Protein AF-A0AAD9XTX1-F1 (afdb_monomer_lite)

pLDDT: mean 73.24, std 15.25, range [27.22, 91.56]

Secondary structure (DSSP, 8-state):
------S--GGGGS-HHHHHHHHTT---B-TTS-BS--TT----EEETTTEEE----SSSSSS---BTTBS------TTS---STT---------

Radius of gyration: 15.31 Å; chains: 1; bounding box: 33×39×42 Å

Organism: NCBI:txid168575

Sequence (95 aa):
MWEEYSEYDPLSFLPDDDTLDYVSGKKVTSTVGKPLHYKGSTFHCVVPGYVVHGGDITHRNGTGGESIYGPNFVDDNFLKKHIDPGILSTTKTST

Foldseek 3Di:
DDDDPDPDPVLVLDDPVLSCCVVVVPFDAAPLRFTQDCVPWDQQDDDPPPDTDIQQRDPSNPPHHADSNGNDDDDDDPPDDPPDPPDDDDDDDDD

Structure (mmCIF, N/CA/C/O backbone):
data_AF-A0AAD9XTX1-F1
#
_entry.id   AF-A0AAD9XTX1-F1
#
loop_
_atom_site.group_PDB
_atom_site.id
_atom_site.type_symbol
_atom_site.label_atom_id
_atom_site.label_alt_id
_atom_site.label_comp_id
_atom_site.label_asym_id
_atom_site.label_entity_id
_atom_site.label_seq_id
_atom_site.pdbx_PDB_ins_code
_atom_site.Cartn_x
_atom_site.Cartn_y
_atom_site.Cartn_z
_atom_site.occupancy
_atom_site.B_iso_or_equiv
_atom_site.auth_seq_id
_atom_site.auth_comp_id
_atom_site.auth_asym_id
_atom_site.auth_atom_id
_atom_site.pdbx_PDB_model_num
ATOM 1 N N . MET A 1 1 ? 16.154 -22.156 -0.649 1.00 31.02 1 MET A N 1
ATOM 2 C CA . MET A 1 1 ? 17.356 -21.521 -0.081 1.00 31.02 1 MET A CA 1
ATOM 3 C C . MET A 1 1 ? 16.835 -20.310 0.663 1.00 31.02 1 MET A C 1
ATOM 5 O O . MET A 1 1 ? 16.553 -19.295 0.047 1.00 31.02 1 MET A O 1
ATOM 9 N N . TRP A 1 2 ? 16.466 -20.531 1.920 1.00 27.22 2 TRP A N 1
ATOM 10 C CA . TRP A 1 2 ? 15.872 -19.529 2.797 1.00 27.22 2 TRP A CA 1
ATOM 11 C C . TRP A 1 2 ? 16.980 -19.185 3.779 1.00 27.22 2 TRP A C 1
ATOM 13 O O . TRP A 1 2 ? 17.226 -19.965 4.693 1.00 27.22 2 TRP A O 1
ATOM 23 N N . GLU A 1 3 ? 17.736 -18.131 3.493 1.00 37.28 3 GLU A N 1
ATOM 24 C CA . GLU A 1 3 ? 18.725 -17.624 4.441 1.00 37.28 3 GLU A CA 1
ATOM 25 C C . GLU A 1 3 ? 18.053 -16.635 5.395 1.00 37.28 3 GLU A C 1
ATOM 27 O O . GLU A 1 3 ? 17.115 -15.917 5.039 1.00 37.28 3 GLU A O 1
ATOM 32 N N . GLU A 1 4 ? 18.509 -16.717 6.636 1.00 45.50 4 GLU A N 1
ATOM 33 C CA . GLU A 1 4 ? 18.003 -16.094 7.849 1.00 45.50 4 GLU A CA 1
ATOM 34 C C . GLU A 1 4 ? 17.825 -14.571 7.730 1.00 45.50 4 GLU A C 1
ATOM 36 O O . GLU A 1 4 ? 18.774 -13.823 7.517 1.00 45.50 4 GLU A O 1
ATOM 41 N N . TYR A 1 5 ? 16.598 -14.094 7.960 1.00 42.53 5 TYR A N 1
ATOM 42 C CA . TYR A 1 5 ? 16.321 -12.713 8.366 1.00 42.53 5 TYR A CA 1
ATOM 43 C C . TYR A 1 5 ? 16.138 -12.703 9.890 1.00 42.53 5 TYR A C 1
ATOM 45 O O . TYR A 1 5 ? 15.011 -12.711 10.377 1.00 42.53 5 TYR A O 1
ATOM 53 N N . SER A 1 6 ? 17.240 -12.779 10.643 1.00 46.38 6 SER A N 1
ATOM 54 C CA . SER A 1 6 ? 17.218 -12.973 12.104 1.00 46.38 6 SER A CA 1
ATOM 55 C C . SER A 1 6 ? 17.446 -11.714 12.950 1.00 46.38 6 SER A C 1
ATOM 57 O O . SER A 1 6 ? 17.543 -11.841 14.162 1.00 46.38 6 SER A O 1
ATOM 59 N N . GLU A 1 7 ? 17.525 -10.507 12.382 1.00 49.62 7 GLU A N 1
ATOM 60 C CA . GLU A 1 7 ? 17.829 -9.295 13.180 1.00 49.62 7 GLU A CA 1
ATOM 61 C C . GLU A 1 7 ? 16.964 -8.069 12.859 1.00 49.62 7 GLU A C 1
ATOM 63 O O . GLU A 1 7 ? 17.327 -6.938 13.168 1.00 49.62 7 GLU A O 1
ATOM 68 N N . TYR A 1 8 ? 15.784 -8.268 12.276 1.00 47.66 8 TYR A N 1
ATOM 69 C CA . TYR A 1 8 ? 14.749 -7.237 12.308 1.00 47.66 8 TYR A CA 1
ATOM 70 C C . TYR A 1 8 ? 13.561 -7.810 13.056 1.00 47.66 8 TYR A C 1
ATOM 72 O O . TYR A 1 8 ? 12.796 -8.591 12.492 1.00 47.66 8 TYR A O 1
ATOM 80 N N . ASP A 1 9 ? 13.451 -7.467 14.338 1.00 56.72 9 ASP A N 1
ATOM 81 C CA . ASP A 1 9 ? 12.230 -7.707 15.090 1.00 56.72 9 ASP A CA 1
ATOM 82 C C . ASP A 1 9 ? 11.315 -6.485 14.918 1.00 56.72 9 ASP A C 1
ATOM 84 O O . ASP A 1 9 ? 11.486 -5.488 15.631 1.00 56.72 9 ASP A O 1
ATOM 88 N N . PRO A 1 10 ? 10.356 -6.512 13.969 1.00 52.88 10 PRO A N 1
ATOM 89 C CA . PRO A 1 10 ? 9.437 -5.396 13.761 1.00 52.88 10 PRO A CA 1
ATOM 90 C C . PRO A 1 10 ? 8.588 -5.109 15.010 1.00 52.88 10 PRO A C 1
ATOM 92 O O . PRO A 1 10 ? 8.020 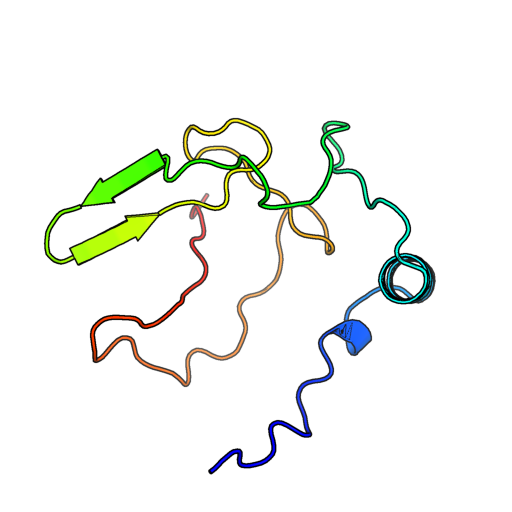-4.027 15.123 1.00 52.88 10 PRO A O 1
ATOM 95 N N . LEU A 1 11 ? 8.509 -6.052 15.958 1.00 53.72 11 LEU A N 1
ATOM 96 C CA . LEU A 1 11 ? 7.749 -5.905 17.194 1.00 53.72 11 LEU A CA 1
ATOM 97 C C . LEU A 1 11 ? 8.479 -5.054 18.242 1.00 53.72 11 LEU A C 1
ATOM 99 O O . LEU A 1 11 ? 7.833 -4.556 19.156 1.00 53.72 11 LEU A O 1
ATOM 103 N N . SER A 1 12 ? 9.787 -4.816 18.092 1.00 59.03 12 SER A N 1
ATOM 104 C CA . SER A 1 12 ? 10.578 -3.999 19.031 1.00 59.03 12 SER A CA 1
ATOM 105 C C . SER A 1 12 ? 10.205 -2.509 19.047 1.00 59.03 12 SER A C 1
ATOM 107 O O . SER A 1 12 ? 10.543 -1.800 19.993 1.00 59.03 12 SER A O 1
ATOM 109 N N . PHE A 1 13 ? 9.501 -2.031 18.015 1.00 55.47 13 PHE A N 1
ATOM 110 C CA . PHE A 1 13 ? 9.038 -0.644 17.894 1.00 55.47 13 PHE A CA 1
ATOM 111 C C . PHE A 1 13 ? 7.569 -0.447 18.283 1.00 55.47 13 PHE A C 1
ATOM 113 O O . PHE A 1 13 ? 7.086 0.687 18.280 1.00 55.47 13 PHE A O 1
ATOM 120 N N . LEU A 1 14 ? 6.845 -1.525 18.592 1.00 57.53 14 LEU A N 1
ATOM 121 C CA . LEU A 1 14 ? 5.478 -1.429 19.089 1.00 57.53 14 LEU A CA 1
ATOM 122 C C . LEU A 1 14 ? 5.510 -1.160 20.602 1.00 57.53 14 LEU A C 1
ATOM 124 O O . LEU A 1 14 ? 6.308 -1.781 21.305 1.00 57.53 14 LEU A O 1
ATOM 128 N N . PRO A 1 15 ? 4.654 -0.268 21.134 1.00 59.03 15 PRO A N 1
ATOM 129 C CA . PRO A 1 15 ? 4.443 -0.203 22.576 1.00 59.03 15 PRO A CA 1
ATOM 130 C C . PRO A 1 15 ? 3.976 -1.579 23.086 1.00 59.03 15 PRO A C 1
ATOM 132 O O . PRO A 1 15 ? 3.305 -2.317 22.362 1.00 59.03 15 PRO A O 1
ATOM 135 N N . ASP A 1 16 ? 4.332 -1.934 24.324 1.00 60.66 16 ASP A N 1
ATOM 136 C CA . ASP A 1 16 ? 4.134 -3.285 24.887 1.00 60.66 16 ASP A CA 1
ATOM 137 C C . ASP A 1 16 ? 2.676 -3.803 24.819 1.00 60.66 16 ASP A C 1
ATOM 139 O O . ASP A 1 16 ? 2.434 -5.007 24.869 1.00 60.66 16 ASP A O 1
ATOM 143 N N . ASP A 1 17 ? 1.692 -2.907 24.697 1.00 57.62 17 ASP A N 1
ATOM 144 C CA . ASP A 1 17 ? 0.268 -3.250 24.562 1.00 57.62 17 ASP A CA 1
ATOM 145 C C . ASP A 1 17 ? -0.100 -3.700 23.128 1.00 57.62 17 ASP A C 1
ATOM 147 O O . ASP A 1 17 ? -0.846 -4.664 22.941 1.00 57.62 17 ASP A O 1
ATOM 151 N N . ASP A 1 18 ? 0.504 -3.088 22.100 1.00 56.59 18 ASP A N 1
ATOM 152 C CA . ASP A 1 18 ? 0.225 -3.383 20.685 1.00 56.59 18 ASP A CA 1
ATOM 153 C C . ASP A 1 18 ? 0.910 -4.677 20.208 1.00 56.59 18 ASP A C 1
ATOM 155 O O . ASP A 1 18 ? 0.390 -5.389 19.341 1.00 56.59 18 ASP A O 1
ATOM 159 N N . THR A 1 19 ? 2.063 -5.030 20.794 1.00 58.84 19 THR A N 1
ATOM 160 C CA . THR A 1 19 ? 2.726 -6.324 20.543 1.00 58.84 19 THR A CA 1
ATOM 161 C C . THR A 1 19 ? 1.848 -7.495 20.975 1.00 58.84 19 THR A C 1
ATOM 163 O O . THR A 1 19 ? 1.735 -8.484 20.245 1.00 58.84 19 THR A O 1
ATOM 166 N N . LEU A 1 20 ? 1.182 -7.389 22.129 1.00 59.00 20 LEU A N 1
ATOM 167 C CA . LEU A 1 20 ? 0.276 -8.426 22.625 1.00 59.00 20 LEU A CA 1
ATOM 168 C C . LEU A 1 20 ? -0.974 -8.565 21.756 1.00 59.00 20 LEU A C 1
ATOM 170 O O . LEU A 1 20 ? -1.421 -9.688 21.502 1.00 59.00 20 LEU A O 1
ATOM 174 N N . ASP A 1 21 ? -1.525 -7.464 21.253 1.00 61.81 21 ASP A N 1
ATOM 175 C CA . ASP A 1 21 ? -2.694 -7.492 20.372 1.00 61.81 21 ASP A CA 1
ATOM 176 C C . ASP A 1 21 ? -2.363 -8.095 18.992 1.00 61.81 21 ASP A C 1
ATOM 178 O O . ASP A 1 21 ? -3.153 -8.884 18.461 1.00 61.81 21 ASP A O 1
ATOM 182 N N . TYR A 1 22 ? -1.161 -7.844 18.457 1.00 57.94 22 TYR A N 1
ATOM 183 C CA . TYR A 1 22 ? -0.681 -8.490 17.230 1.00 57.94 22 TYR A CA 1
ATOM 184 C C . TYR A 1 22 ? -0.441 -9.998 17.420 1.00 57.94 22 TYR A C 1
ATOM 186 O O . TYR A 1 22 ? -0.921 -10.810 16.625 1.00 57.94 22 TYR A O 1
ATOM 194 N N . VAL A 1 23 ? 0.246 -10.393 18.502 1.00 57.16 23 VAL A N 1
ATOM 195 C CA . VAL A 1 23 ? 0.559 -11.803 18.813 1.00 57.16 23 VAL A CA 1
ATOM 196 C C . VAL A 1 23 ? -0.700 -12.606 19.160 1.00 57.16 23 VAL A C 1
ATOM 198 O O . VAL A 1 23 ? -0.803 -13.781 18.808 1.00 57.16 23 VAL A O 1
ATOM 201 N N . SER A 1 24 ? -1.689 -11.980 19.803 1.00 57.75 24 SER A N 1
ATOM 202 C CA . SER A 1 24 ? -2.974 -12.611 20.135 1.00 57.75 24 SER A CA 1
ATOM 203 C C . SER A 1 24 ? -3.983 -12.622 18.979 1.00 57.75 24 SER A C 1
ATOM 205 O O . SER A 1 24 ? -5.054 -13.221 19.109 1.00 57.75 24 SER A O 1
ATOM 207 N N . GLY A 1 25 ? -3.662 -11.996 17.839 1.00 54.81 25 GLY A N 1
ATOM 208 C CA . GLY A 1 25 ? -4.549 -11.920 16.675 1.00 54.81 25 GLY A CA 1
ATOM 209 C C . GLY A 1 25 ? -5.782 -11.039 16.898 1.00 54.81 25 GLY A C 1
ATOM 210 O O . GLY A 1 25 ? -6.787 -11.180 16.190 1.00 54.81 25 GLY A O 1
ATOM 211 N N . LYS A 1 26 ? -5.735 -10.137 17.884 1.00 57.38 26 LYS A N 1
ATOM 212 C CA . LYS A 1 26 ? -6.794 -9.157 18.107 1.00 57.38 26 LYS A CA 1
ATOM 213 C C . LYS A 1 26 ? -6.860 -8.194 16.926 1.00 57.38 26 LYS A C 1
ATOM 215 O O . LYS A 1 26 ? -5.871 -7.804 16.312 1.00 57.38 26 LYS A O 1
ATOM 220 N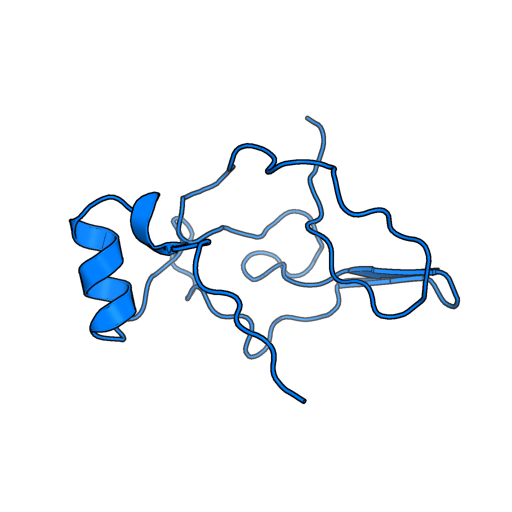 N . LYS A 1 27 ? -8.090 -7.827 16.576 1.00 57.38 27 LYS A N 1
ATOM 221 C CA . LYS A 1 27 ? -8.392 -6.979 15.427 1.00 57.38 27 LYS A CA 1
ATOM 222 C C . LYS A 1 27 ? -7.974 -5.541 15.734 1.00 57.38 27 LYS A C 1
ATOM 224 O O . LYS A 1 27 ? -8.774 -4.790 16.281 1.00 57.38 27 LYS A O 1
ATOM 229 N N . VAL A 1 28 ? -6.759 -5.164 15.343 1.00 70.12 28 VAL A N 1
ATOM 230 C CA . VAL A 1 28 ? -6.303 -3.775 15.452 1.00 70.12 28 VAL A CA 1
ATOM 231 C C . VAL A 1 28 ? -7.160 -2.902 14.529 1.00 70.12 28 VAL A C 1
ATOM 233 O O . VAL A 1 28 ? -7.345 -3.191 13.337 1.00 70.12 28 VAL A O 1
ATOM 236 N N . THR A 1 29 ? -7.767 -1.869 15.101 1.00 73.00 29 THR A N 1
ATOM 237 C CA . THR A 1 29 ? -8.598 -0.899 14.384 1.00 73.00 29 THR A CA 1
ATOM 238 C C . THR A 1 29 ? -7.846 0.409 14.225 1.00 73.00 29 THR A C 1
ATOM 240 O O . THR A 1 29 ? -7.258 0.908 15.173 1.00 73.00 29 THR A O 1
ATOM 243 N N . SER A 1 30 ? -7.921 0.967 13.024 1.00 75.75 30 SER A N 1
ATOM 244 C CA . SER A 1 30 ? -7.473 2.310 12.682 1.00 75.75 30 SER A CA 1
ATOM 245 C C . SER A 1 30 ? -8.158 3.358 13.572 1.00 75.75 30 SER A C 1
ATOM 247 O O . SER A 1 30 ? -9.282 3.141 14.037 1.00 75.75 30 SER A O 1
ATOM 249 N N . THR A 1 31 ? -7.539 4.529 13.733 1.00 74.50 31 THR A N 1
ATOM 250 C CA . THR A 1 31 ? -8.154 5.716 14.358 1.00 74.50 31 THR A CA 1
ATOM 251 C C . THR A 1 31 ? -9.455 6.150 13.669 1.00 74.50 31 THR A C 1
ATOM 253 O O . THR A 1 31 ? -10.321 6.760 14.290 1.00 74.50 31 THR A O 1
ATOM 256 N N . VAL A 1 32 ? -9.652 5.760 12.406 1.00 75.75 32 VAL A N 1
ATOM 257 C CA . VAL A 1 32 ? -10.871 5.964 11.601 1.00 75.75 32 VAL A CA 1
ATOM 258 C C . VAL A 1 32 ? -11.900 4.830 11.814 1.00 75.75 32 VAL A C 1
ATOM 260 O O . VAL A 1 32 ? -12.921 4.754 11.131 1.00 75.75 32 VAL A O 1
ATOM 263 N N . GLY A 1 33 ? -11.651 3.902 12.743 1.00 79.12 33 GLY A N 1
ATOM 264 C CA . GLY A 1 33 ? -12.539 2.780 13.072 1.00 79.12 33 GLY A CA 1
ATOM 265 C C . GLY A 1 33 ? -12.577 1.674 12.012 1.00 79.12 33 GLY A C 1
ATOM 266 O O . GLY A 1 33 ? -13.423 0.777 12.066 1.00 79.12 33 GLY A O 1
ATOM 267 N N . LYS A 1 34 ? -11.675 1.720 11.025 1.00 80.56 34 LYS A N 1
ATOM 268 C CA . LYS A 1 34 ? -11.551 0.689 9.989 1.00 80.56 34 LYS A CA 1
ATOM 269 C C . LYS A 1 34 ? -10.601 -0.415 10.445 1.00 80.56 34 LYS A C 1
ATOM 271 O O . LYS A 1 34 ? -9.677 -0.161 11.205 1.00 80.56 34 LYS A O 1
ATOM 276 N N . PRO A 1 35 ? -10.808 -1.668 10.031 1.00 81.12 35 PRO A N 1
ATOM 277 C CA . PRO A 1 35 ? -9.884 -2.726 10.404 1.00 81.12 35 PRO A CA 1
ATOM 278 C C . PRO A 1 35 ? -8.534 -2.538 9.696 1.00 81.12 35 PRO A C 1
ATOM 280 O O . PRO A 1 35 ? -8.508 -2.307 8.486 1.00 81.12 35 PRO A O 1
ATOM 283 N N . LEU A 1 36 ? -7.426 -2.676 10.429 1.00 82.06 36 LEU A N 1
ATOM 284 C CA . LEU A 1 36 ? -6.072 -2.626 9.868 1.00 82.06 36 LEU A CA 1
ATOM 285 C C . LEU A 1 36 ? -5.740 -3.944 9.150 1.00 82.06 36 LEU A C 1
ATOM 287 O O . LEU A 1 36 ? -4.998 -4.785 9.647 1.00 82.06 36 LEU A O 1
ATOM 291 N N . HIS A 1 37 ? -6.334 -4.159 7.976 1.00 81.81 37 HIS A N 1
ATOM 292 C CA . HIS A 1 37 ? -5.957 -5.253 7.083 1.00 81.81 37 HIS A CA 1
ATOM 293 C C . HIS A 1 37 ? -6.053 -4.848 5.615 1.00 81.81 37 HIS A C 1
ATOM 295 O O . HIS A 1 37 ? -6.932 -4.090 5.212 1.00 81.81 37 HIS A O 1
ATOM 301 N N . TYR A 1 38 ? -5.206 -5.449 4.779 1.00 83.31 38 TYR A N 1
ATOM 302 C CA . TYR A 1 38 ? -5.237 -5.232 3.330 1.00 83.31 38 TYR A CA 1
ATOM 303 C C . TYR A 1 38 ? -6.306 -6.051 2.596 1.00 83.31 38 TYR A C 1
ATOM 305 O O . TYR A 1 38 ? -6.553 -5.815 1.414 1.00 83.31 38 TYR A O 1
ATOM 313 N N . LYS A 1 39 ? -6.968 -7.011 3.258 1.00 81.94 39 LYS A N 1
ATOM 314 C CA . LYS A 1 39 ? -8.035 -7.817 2.643 1.00 81.94 39 LYS A CA 1
ATOM 315 C C . LYS A 1 39 ? -9.165 -6.913 2.126 1.00 81.94 39 LYS A C 1
ATOM 317 O O . LYS A 1 39 ? -9.873 -6.282 2.899 1.00 81.94 39 LYS A O 1
ATOM 322 N N . GLY A 1 40 ? -9.347 -6.866 0.806 1.00 79.94 40 GLY A N 1
ATOM 323 C CA . GLY A 1 40 ? -10.343 -5.998 0.165 1.00 79.94 40 GLY A CA 1
ATOM 324 C C . GLY A 1 40 ? -9.911 -4.535 -0.005 1.00 79.94 40 GLY A C 1
ATOM 325 O O . GLY A 1 40 ? -10.736 -3.713 -0.409 1.00 79.94 40 GLY A O 1
ATOM 326 N N . SER A 1 41 ? -8.647 -4.203 0.284 1.00 83.62 41 SER A N 1
ATOM 327 C CA . SER A 1 41 ? -8.018 -2.969 -0.195 1.00 83.62 41 SER A CA 1
ATOM 328 C C . SER A 1 41 ? -7.776 -3.069 -1.704 1.00 83.62 41 SER A C 1
ATOM 330 O O . SER A 1 41 ? -7.589 -4.158 -2.251 1.00 83.62 41 SER A O 1
ATOM 332 N N . THR A 1 42 ? -7.825 -1.928 -2.384 1.00 87.12 42 THR A N 1
ATOM 333 C CA . THR A 1 42 ? -7.699 -1.821 -3.839 1.00 87.12 42 THR A CA 1
ATOM 334 C C . THR A 1 42 ? -6.375 -1.173 -4.219 1.00 87.12 42 THR A C 1
ATOM 336 O O . THR A 1 42 ? -5.891 -0.266 -3.538 1.00 87.12 42 THR A O 1
ATOM 339 N N . PHE A 1 43 ? -5.815 -1.592 -5.352 1.00 89.44 43 PHE A N 1
ATOM 340 C CA . PHE A 1 43 ? -4.770 -0.824 -6.021 1.00 89.44 43 PHE A CA 1
ATOM 341 C C . PHE A 1 43 ? -5.408 0.433 -6.609 1.00 89.44 43 PHE A C 1
ATOM 343 O O . PHE A 1 43 ? -6.174 0.354 -7.567 1.00 89.44 43 PHE A O 1
ATOM 350 N N . HIS A 1 44 ? -5.165 1.575 -5.973 1.00 89.50 44 HIS A N 1
ATOM 351 C CA . HIS A 1 44 ? -5.803 2.841 -6.334 1.00 89.50 44 HIS A CA 1
ATOM 352 C C . HIS A 1 44 ? -5.042 3.575 -7.446 1.00 89.50 44 HIS A C 1
ATOM 354 O O . HIS A 1 44 ? -5.615 4.438 -8.103 1.00 89.50 44 HIS A O 1
ATOM 360 N N . CYS A 1 45 ? -3.773 3.227 -7.687 1.00 88.94 45 CYS A N 1
ATOM 361 C CA . CYS A 1 45 ? -2.989 3.775 -8.788 1.00 88.94 45 CYS A CA 1
ATOM 362 C C . CYS A 1 45 ? -2.175 2.666 -9.463 1.00 88.94 45 CYS A C 1
ATOM 364 O O . CYS A 1 45 ? -1.413 1.958 -8.812 1.00 88.94 45 CYS A O 1
ATOM 366 N N . VAL A 1 46 ? -2.340 2.506 -10.774 1.00 91.56 46 VAL A N 1
ATOM 367 C CA . VAL A 1 46 ? -1.599 1.541 -11.595 1.00 91.56 46 VAL A CA 1
ATOM 368 C C . VAL A 1 46 ? -0.959 2.319 -12.736 1.00 91.56 46 VAL A C 1
ATOM 370 O O . VAL A 1 46 ? -1.669 2.843 -13.593 1.00 91.56 46 VAL A O 1
ATOM 373 N N . VAL A 1 47 ? 0.372 2.390 -12.750 1.00 90.69 47 VAL A N 1
ATOM 374 C CA . VAL A 1 47 ? 1.159 2.992 -13.832 1.00 90.69 47 VAL A CA 1
ATOM 375 C C . VAL A 1 47 ? 1.823 1.859 -14.623 1.00 90.69 47 VAL A C 1
ATOM 377 O O . VAL A 1 47 ? 2.781 1.250 -14.132 1.00 90.69 47 VAL A O 1
ATOM 380 N N . PRO A 1 48 ? 1.324 1.531 -15.830 1.00 90.75 48 PRO A N 1
ATOM 381 C CA . PRO A 1 48 ? 1.852 0.428 -16.626 1.00 90.75 48 PRO A CA 1
ATOM 382 C C . PRO A 1 48 ? 3.354 0.573 -16.887 1.00 90.75 48 PRO A C 1
ATOM 384 O O . PRO A 1 48 ? 3.818 1.632 -17.299 1.00 90.75 48 PRO A O 1
ATOM 387 N N . GLY A 1 49 ? 4.111 -0.501 -16.650 1.00 87.50 49 GLY A N 1
ATOM 388 C CA . GLY A 1 49 ? 5.562 -0.527 -16.862 1.00 87.50 49 GLY A CA 1
ATOM 389 C C . GLY A 1 49 ? 6.388 0.204 -15.800 1.00 87.50 49 GLY A C 1
ATOM 390 O O . GLY A 1 49 ? 7.601 0.293 -15.960 1.00 87.50 49 GLY A O 1
ATOM 391 N N . TYR A 1 50 ? 5.761 0.709 -14.732 1.00 88.38 50 TYR A N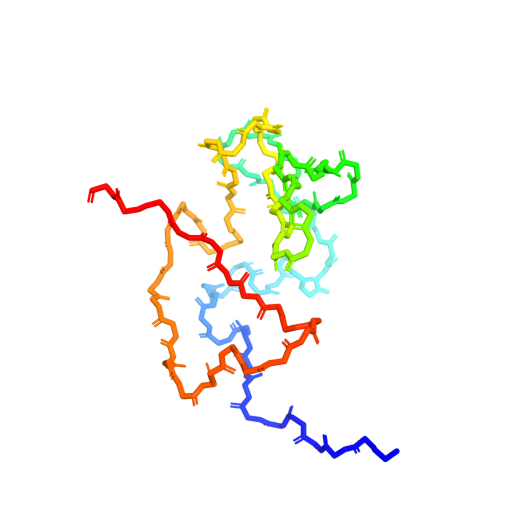 1
ATOM 392 C CA . TYR A 1 50 ? 6.469 1.445 -13.689 1.00 88.38 50 TYR A CA 1
ATOM 393 C C . TYR A 1 50 ? 6.128 0.957 -12.281 1.00 88.38 50 TYR A C 1
ATOM 395 O O . TYR A 1 50 ? 6.950 0.298 -11.649 1.00 88.38 50 TYR A O 1
ATOM 403 N N . VAL A 1 51 ? 4.927 1.258 -11.781 1.00 89.00 51 VAL A N 1
ATOM 404 C CA . VAL A 1 51 ? 4.589 1.028 -10.373 1.00 89.00 51 VAL A CA 1
ATOM 405 C C . VAL A 1 51 ? 3.095 0.803 -10.177 1.00 89.00 51 VAL A C 1
ATOM 407 O O . VAL A 1 51 ? 2.257 1.330 -10.911 1.00 89.00 51 VAL A O 1
ATOM 410 N N . VAL A 1 52 ? 2.760 0.021 -9.157 1.00 91.06 52 VAL A N 1
ATOM 411 C CA . VAL A 1 52 ? 1.396 -0.152 -8.664 1.00 91.06 52 VAL A CA 1
ATOM 412 C C . VAL A 1 52 ? 1.360 0.314 -7.215 1.00 91.06 52 VAL A C 1
ATOM 414 O O . VAL A 1 52 ? 2.138 -0.168 -6.396 1.00 91.06 52 VAL A O 1
ATOM 417 N N . HIS A 1 53 ? 0.457 1.238 -6.894 1.00 90.56 53 HIS A N 1
ATOM 418 C CA . HIS A 1 53 ? 0.214 1.705 -5.534 1.00 90.56 53 HIS A CA 1
ATOM 419 C C . HIS A 1 53 ? -1.111 1.153 -5.007 1.00 90.56 53 HIS A C 1
ATOM 421 O O . HIS A 1 53 ? -2.147 1.148 -5.681 1.00 90.56 53 HIS A O 1
ATOM 427 N N . GLY A 1 54 ? -1.071 0.697 -3.762 1.00 89.50 54 GLY A N 1
ATOM 428 C CA . GLY A 1 54 ? -2.209 0.179 -3.019 1.00 89.50 54 GLY A CA 1
ATOM 429 C C . GLY A 1 54 ? -2.031 0.481 -1.539 1.00 89.50 54 GLY A C 1
ATOM 430 O O . GLY A 1 54 ? -1.281 1.377 -1.172 1.00 89.50 54 GLY A O 1
ATOM 431 N N . GLY A 1 55 ? -2.729 -0.261 -0.688 1.00 85.50 55 GLY A N 1
ATOM 432 C CA . GLY A 1 55 ? -2.538 -0.160 0.758 1.00 85.50 55 GLY A CA 1
ATOM 433 C C . GLY A 1 55 ? -3.318 0.964 1.440 1.00 85.50 55 GLY A C 1
ATOM 434 O O . GLY A 1 55 ? -3.306 1.055 2.663 1.00 85.50 55 GLY A O 1
ATOM 435 N N . ASP A 1 56 ? -4.085 1.753 0.685 1.00 85.94 56 ASP A N 1
ATOM 436 C CA . ASP A 1 56 ? -5.076 2.650 1.271 1.00 85.94 56 ASP A CA 1
ATOM 437 C C . ASP A 1 56 ? -6.274 1.828 1.782 1.00 85.94 56 ASP A C 1
ATOM 439 O O . ASP A 1 56 ? -7.194 1.453 1.044 1.00 85.94 56 ASP A O 1
ATOM 443 N N . ILE A 1 57 ? -6.213 1.487 3.066 1.00 84.12 57 ILE A N 1
ATOM 444 C CA . ILE A 1 57 ? -7.249 0.748 3.796 1.00 84.12 57 ILE A CA 1
ATOM 445 C C . ILE A 1 57 ? -8.400 1.654 4.256 1.00 84.12 57 ILE A C 1
ATOM 447 O O . ILE A 1 57 ? -9.498 1.157 4.529 1.00 84.12 57 ILE A O 1
ATOM 451 N N . THR A 1 58 ? -8.182 2.973 4.324 1.00 82.75 58 THR A N 1
ATOM 452 C CA . THR A 1 58 ? -9.171 3.908 4.865 1.00 82.75 58 THR A CA 1
ATOM 453 C C . THR A 1 58 ? -10.0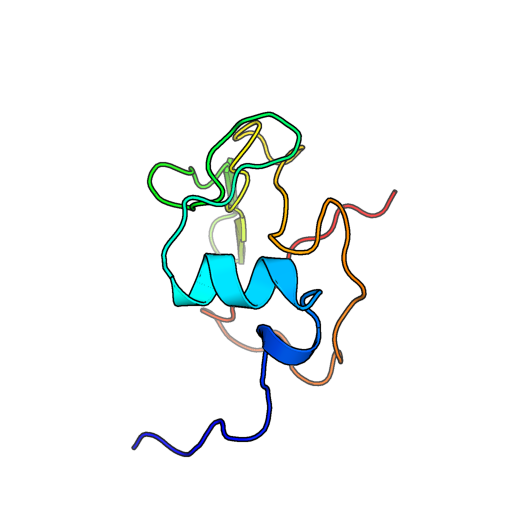21 4.542 3.772 1.00 82.75 58 THR A C 1
ATOM 455 O O . THR A 1 58 ? -11.236 4.369 3.797 1.00 82.75 58 THR A O 1
ATOM 458 N N . HIS A 1 59 ? -9.448 5.210 2.778 1.00 82.75 59 HIS A N 1
ATOM 459 C CA . HIS A 1 59 ? -10.196 5.966 1.764 1.00 82.75 59 HIS A CA 1
ATOM 460 C C . HIS A 1 59 ? -10.215 5.301 0.383 1.00 82.75 59 HIS A C 1
ATOM 462 O O . HIS A 1 59 ? -11.096 5.605 -0.422 1.00 82.75 59 HIS A O 1
ATOM 468 N N . ARG A 1 60 ? -9.318 4.337 0.138 1.00 83.31 60 ARG A N 1
ATOM 469 C CA . ARG A 1 60 ? -9.158 3.604 -1.136 1.00 83.31 60 ARG A CA 1
ATOM 4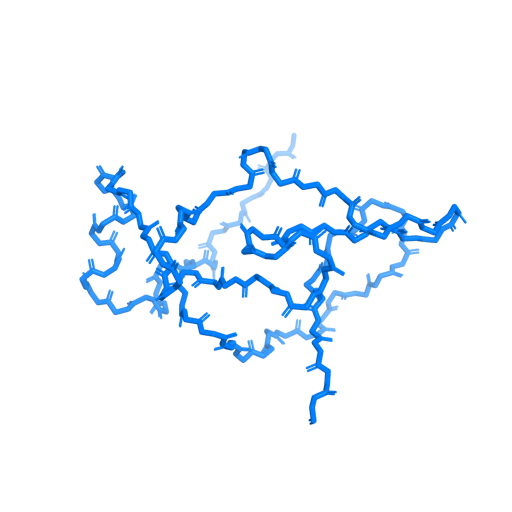70 C C . ARG A 1 60 ? -8.874 4.493 -2.356 1.00 83.31 60 ARG A C 1
ATOM 472 O O . ARG A 1 60 ? -9.109 4.071 -3.486 1.00 83.31 60 ARG A O 1
ATOM 479 N N . ASN A 1 61 ? -8.380 5.705 -2.145 1.00 84.00 61 ASN A N 1
ATOM 480 C CA . ASN A 1 61 ? -8.114 6.700 -3.188 1.00 84.00 61 ASN A CA 1
ATOM 481 C C . ASN A 1 61 ? -6.661 7.217 -3.160 1.00 84.00 61 ASN A C 1
ATOM 483 O O . ASN A 1 61 ? -6.297 8.031 -4.004 1.00 84.00 61 ASN A O 1
ATOM 487 N N . GLY A 1 62 ? -5.843 6.746 -2.214 1.00 82.94 62 GLY A N 1
ATOM 488 C CA . GLY A 1 62 ? -4.441 7.124 -2.045 1.00 82.94 62 GLY A CA 1
ATOM 489 C C . GLY A 1 62 ? -4.204 8.270 -1.061 1.00 82.94 62 GLY A C 1
ATOM 490 O O . GLY A 1 62 ? -3.052 8.617 -0.828 1.00 82.94 62 GLY A O 1
ATOM 491 N N . THR A 1 63 ? -5.253 8.853 -0.466 1.00 84.38 63 THR A N 1
ATOM 492 C CA . THR A 1 63 ? -5.116 9.898 0.573 1.00 84.38 63 THR A CA 1
ATOM 493 C C . THR A 1 63 ? -5.185 9.334 1.988 1.00 84.38 63 THR A C 1
ATOM 495 O O . THR A 1 63 ? -5.074 10.077 2.959 1.00 84.38 63 THR A O 1
ATOM 498 N N . GLY A 1 64 ? -5.486 8.043 2.111 1.00 84.69 64 GLY A N 1
ATOM 499 C CA . GLY A 1 64 ? -5.597 7.334 3.372 1.00 84.69 64 GLY A CA 1
ATOM 500 C C . GLY A 1 64 ? -4.481 6.321 3.595 1.00 84.69 64 GLY A C 1
ATOM 501 O O . GLY A 1 64 ? -3.408 6.390 3.004 1.00 84.69 64 GLY A O 1
ATOM 502 N N . GLY A 1 65 ? -4.782 5.341 4.439 1.00 82.69 65 GLY A N 1
ATOM 503 C CA . GLY A 1 65 ? -3.806 4.411 4.984 1.00 82.69 65 GLY A CA 1
ATOM 504 C C . GLY A 1 65 ? -3.430 4.793 6.408 1.00 82.69 65 GLY A C 1
ATOM 505 O O . GLY A 1 65 ? -3.296 5.963 6.749 1.00 82.69 65 GLY A O 1
ATOM 506 N N . GLU A 1 66 ? -3.309 3.783 7.254 1.00 83.12 66 GLU A N 1
ATOM 507 C CA . GLU A 1 66 ? -2.817 3.936 8.614 1.00 83.12 66 GLU A CA 1
ATOM 508 C C . GLU A 1 66 ? -1.973 2.712 8.932 1.00 83.12 66 GLU A C 1
ATOM 510 O O . GLU A 1 66 ? -2.300 1.596 8.511 1.00 83.12 66 GLU A O 1
ATOM 515 N N . SER A 1 67 ? -0.861 2.935 9.623 1.00 80.69 67 SER A N 1
ATOM 516 C CA . SER A 1 67 ? -0.005 1.849 10.074 1.00 80.69 67 SER A CA 1
ATOM 517 C C . SER A 1 67 ? -0.450 1.375 11.455 1.00 80.69 67 SER A C 1
ATOM 519 O O . SER A 1 67 ? -1.109 2.104 12.192 1.00 80.69 67 SER A O 1
ATOM 521 N N . ILE A 1 68 ? -0.040 0.169 11.839 1.00 77.69 68 ILE A N 1
ATOM 522 C CA . ILE A 1 68 ? -0.208 -0.304 13.221 1.00 77.69 68 ILE A CA 1
ATOM 523 C C . ILE A 1 68 ? 0.552 0.567 14.233 1.00 77.69 68 ILE A C 1
ATOM 525 O O . ILE A 1 68 ? 0.205 0.576 15.401 1.00 77.69 68 ILE A O 1
ATOM 529 N N . TYR A 1 69 ? 1.542 1.336 13.771 1.00 74.25 69 TYR A N 1
ATOM 530 C CA . TYR A 1 69 ? 2.325 2.274 14.576 1.00 74.25 69 TYR A CA 1
ATOM 531 C C . TYR A 1 69 ? 1.686 3.675 14.656 1.00 74.25 69 TYR A C 1
ATOM 533 O O . TYR A 1 69 ? 2.275 4.594 15.221 1.00 74.25 69 TYR A O 1
ATOM 541 N N . GLY A 1 70 ? 0.508 3.873 14.052 1.00 74.62 70 GLY A N 1
ATOM 542 C CA . GLY A 1 70 ? -0.175 5.163 13.965 1.00 74.62 70 GLY A CA 1
ATOM 543 C C . GLY A 1 70 ? -0.085 5.832 12.581 1.00 74.62 70 GLY A C 1
ATOM 544 O O . GLY A 1 70 ? 0.168 5.161 11.570 1.00 74.62 70 GLY A O 1
ATOM 545 N N . PRO A 1 71 ? -0.330 7.156 12.495 1.00 73.06 71 PRO A N 1
ATOM 546 C CA . PRO A 1 71 ? -0.551 7.853 11.224 1.00 73.06 71 PRO A CA 1
ATOM 547 C C . PRO A 1 71 ? 0.719 8.046 10.390 1.00 73.06 71 PRO A C 1
ATOM 549 O O . PRO A 1 71 ? 0.643 8.071 9.168 1.00 73.06 71 PRO A O 1
ATOM 552 N N . ASN A 1 72 ? 1.882 8.177 11.030 1.00 75.62 72 ASN A N 1
ATOM 553 C CA . ASN A 1 72 ? 3.170 8.342 10.363 1.00 75.62 72 ASN A CA 1
ATOM 554 C C . ASN A 1 72 ? 4.241 7.566 11.125 1.00 75.62 72 ASN A C 1
ATOM 556 O O . ASN A 1 72 ? 4.226 7.536 12.353 1.00 75.62 72 ASN A O 1
ATOM 560 N N . PHE A 1 73 ? 5.197 7.001 10.393 1.00 77.88 73 PHE A N 1
ATOM 561 C CA . PHE A 1 73 ? 6.375 6.359 10.963 1.00 77.88 73 PHE A CA 1
ATOM 562 C C . PHE A 1 73 ? 7.644 6.866 10.278 1.00 77.88 73 PHE A C 1
ATOM 564 O O . PHE A 1 73 ? 7.623 7.316 9.124 1.00 77.88 73 PHE A O 1
ATOM 571 N N . VAL A 1 74 ? 8.748 6.833 11.022 1.00 78.62 74 VAL A N 1
ATOM 572 C CA . VAL A 1 74 ? 10.062 7.291 10.555 1.00 78.62 74 VAL A CA 1
ATOM 573 C C . VAL A 1 74 ? 10.533 6.395 9.411 1.00 78.62 74 VAL A C 1
ATOM 575 O O . VAL A 1 74 ? 10.211 5.211 9.369 1.00 78.62 74 VAL A O 1
ATOM 578 N N . ASP A 1 75 ? 11.221 6.972 8.426 1.00 77.44 75 ASP A N 1
ATOM 579 C CA . ASP A 1 75 ? 11.859 6.168 7.383 1.00 77.44 75 ASP A CA 1
ATOM 580 C C . ASP A 1 75 ? 12.872 5.212 8.000 1.00 77.44 75 ASP A C 1
ATOM 582 O O . ASP A 1 75 ? 13.653 5.586 8.874 1.00 77.44 75 ASP A O 1
ATOM 586 N N . ASP A 1 76 ? 12.854 3.977 7.517 1.00 71.88 76 ASP A N 1
ATOM 587 C CA . ASP A 1 76 ? 13.914 3.028 7.811 1.00 71.88 76 ASP A CA 1
ATOM 588 C C . ASP A 1 76 ? 15.186 3.423 7.028 1.00 71.88 76 ASP A C 1
ATOM 590 O O . ASP A 1 76 ? 15.296 4.500 6.433 1.00 71.88 76 ASP A O 1
ATOM 594 N N . ASN A 1 77 ? 16.176 2.542 6.984 1.00 73.50 77 ASN A N 1
ATOM 595 C CA . ASN A 1 77 ? 17.425 2.817 6.285 1.00 73.50 77 ASN A CA 1
ATOM 596 C C . ASN A 1 77 ? 17.289 2.628 4.751 1.00 73.50 77 ASN A C 1
ATOM 598 O O . ASN A 1 77 ? 16.956 1.541 4.275 1.00 73.50 77 ASN A O 1
ATOM 602 N N . PHE A 1 78 ? 17.634 3.641 3.940 1.00 79.38 78 PHE A N 1
ATOM 603 C CA . PHE A 1 78 ? 17.568 3.612 2.457 1.00 79.38 78 PHE A CA 1
ATOM 604 C C . PHE A 1 78 ? 18.672 2.768 1.780 1.00 79.38 78 PHE A C 1
ATOM 606 O O . PHE A 1 78 ? 19.132 3.066 0.675 1.00 79.38 78 PHE A O 1
ATOM 613 N N . LEU A 1 79 ? 19.134 1.706 2.440 1.00 81.12 79 LEU A N 1
ATOM 614 C CA . LEU A 1 79 ? 20.233 0.861 1.961 1.00 81.12 79 LEU A CA 1
ATOM 615 C C . LEU A 1 79 ? 19.850 0.057 0.709 1.00 81.12 79 LEU A C 1
ATOM 617 O O . LEU A 1 79 ? 20.708 -0.251 -0.120 1.00 81.12 79 LEU A O 1
ATOM 621 N N . LYS A 1 80 ? 18.564 -0.280 0.558 1.00 80.75 80 LYS A N 1
ATOM 622 C CA . LYS A 1 80 ? 18.053 -1.068 -0.569 1.00 80.75 80 LYS A CA 1
ATOM 623 C C . LYS A 1 80 ? 17.552 -0.149 -1.680 1.00 80.75 80 LYS A C 1
ATOM 625 O O . LYS A 1 80 ? 16.643 0.649 -1.481 1.00 80.75 80 LYS A O 1
ATOM 630 N N . LYS A 1 81 ? 18.141 -0.287 -2.868 1.00 84.25 81 LYS A N 1
ATOM 631 C CA . LYS A 1 81 ? 17.771 0.478 -4.067 1.00 84.25 81 LYS A CA 1
ATOM 632 C C . LYS A 1 81 ? 16.692 -0.246 -4.872 1.00 84.25 81 LYS A C 1
ATOM 634 O O . LYS A 1 81 ? 16.700 -1.471 -4.958 1.00 84.25 81 LYS A O 1
ATOM 639 N N . HIS A 1 82 ? 15.811 0.514 -5.521 1.00 86.56 82 HIS A N 1
ATOM 640 C CA . HIS A 1 82 ? 14.785 -0.013 -6.426 1.00 86.56 82 HIS A CA 1
ATOM 641 C C . HIS A 1 82 ? 15.375 -0.272 -7.823 1.00 86.56 82 HIS A C 1
ATOM 643 O O . HIS A 1 82 ? 15.187 0.526 -8.738 1.00 86.56 82 HIS A O 1
ATOM 649 N N . ILE A 1 83 ? 16.166 -1.336 -7.959 1.00 88.50 83 ILE A N 1
ATOM 650 C CA . ILE A 1 83 ? 16.918 -1.630 -9.191 1.00 88.50 83 ILE A CA 1
ATOM 651 C C . ILE A 1 83 ? 16.182 -2.541 -10.179 1.00 88.50 83 ILE A C 1
ATOM 653 O O . ILE A 1 83 ? 16.480 -2.479 -11.365 1.00 88.50 83 ILE A O 1
ATOM 657 N N . ASP A 1 84 ? 15.209 -3.328 -9.712 1.00 84.88 84 ASP A N 1
ATOM 658 C CA . ASP A 1 84 ? 14.540 -4.367 -10.499 1.00 84.88 84 ASP A CA 1
ATOM 659 C C . ASP A 1 84 ? 13.014 -4.396 -10.267 1.00 84.88 84 ASP A C 1
ATOM 661 O O . ASP A 1 84 ? 12.523 -3.906 -9.241 1.00 84.88 84 ASP A O 1
ATOM 665 N N . PRO A 1 85 ? 12.229 -4.983 -11.194 1.00 84.88 85 PRO A N 1
ATOM 666 C CA . PRO A 1 85 ? 10.796 -5.199 -11.008 1.00 84.88 85 PRO A CA 1
ATOM 667 C C . PRO A 1 85 ? 10.482 -6.100 -9.806 1.00 84.88 85 PRO A C 1
ATOM 669 O O . PRO A 1 85 ? 11.211 -7.040 -9.503 1.00 84.88 85 PRO A O 1
ATOM 672 N N . GLY A 1 86 ? 9.341 -5.857 -9.156 1.00 84.69 86 GLY A N 1
ATOM 673 C CA . GLY A 1 86 ? 8.872 -6.670 -8.025 1.00 84.69 86 GLY A CA 1
ATOM 674 C C . GLY A 1 86 ? 9.424 -6.250 -6.660 1.00 84.69 86 GLY A C 1
ATOM 675 O O . GLY A 1 86 ? 9.133 -6.903 -5.660 1.00 84.69 86 GLY A O 1
ATOM 676 N N . ILE A 1 87 ? 10.179 -5.151 -6.594 1.00 87.00 87 ILE A N 1
ATOM 677 C CA . ILE A 1 87 ? 10.620 -4.564 -5.328 1.00 87.00 87 ILE A CA 1
ATOM 678 C C . ILE A 1 87 ? 9.435 -3.878 -4.641 1.00 87.00 87 ILE A C 1
ATOM 680 O O . ILE A 1 87 ? 8.776 -3.014 -5.219 1.00 87.00 87 ILE A O 1
ATOM 684 N N . LEU A 1 88 ? 9.178 -4.265 -3.391 1.00 85.31 88 LEU A N 1
ATOM 685 C CA . LEU A 1 88 ? 8.180 -3.631 -2.536 1.00 85.31 88 LEU A CA 1
ATOM 686 C C . LEU A 1 88 ? 8.799 -2.432 -1.815 1.00 85.31 88 LEU A C 1
ATOM 688 O O . LEU A 1 88 ? 9.888 -2.537 -1.253 1.00 85.31 88 LEU A O 1
ATOM 692 N N . SER A 1 89 ? 8.080 -1.312 -1.804 1.00 85.06 89 SER A N 1
ATOM 693 C CA . SER A 1 89 ? 8.483 -0.102 -1.095 1.00 85.06 89 SER A CA 1
ATOM 694 C C . SER A 1 89 ? 7.280 0.601 -0.477 1.00 85.06 89 SER A C 1
ATOM 696 O O . SER A 1 89 ? 6.148 0.434 -0.936 1.00 85.06 89 SER A O 1
ATOM 698 N N . THR A 1 90 ? 7.534 1.383 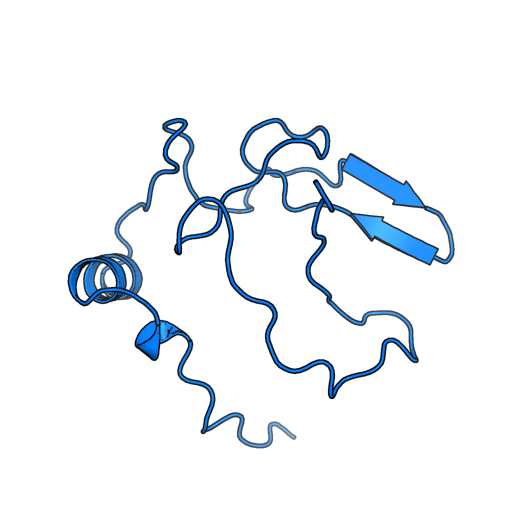0.568 1.00 85.44 90 THR A N 1
ATOM 699 C CA . THR A 1 90 ? 6.517 2.177 1.257 1.00 85.44 90 THR A CA 1
ATOM 700 C C . THR A 1 90 ? 6.307 3.496 0.523 1.00 85.44 90 THR A C 1
ATOM 702 O O . THR A 1 90 ? 7.249 4.251 0.292 1.00 85.44 90 THR A O 1
ATOM 705 N N . THR A 1 91 ? 5.057 3.818 0.204 1.00 82.62 91 THR A N 1
ATOM 706 C CA . THR A 1 91 ? 4.678 5.138 -0.309 1.00 82.62 91 THR A CA 1
ATOM 707 C C . THR A 1 91 ? 4.468 6.117 0.842 1.00 82.62 91 THR A C 1
ATOM 709 O O . THR A 1 91 ? 3.715 5.816 1.767 1.00 82.62 91 THR A O 1
ATOM 712 N N . LYS A 1 92 ? 5.078 7.304 0.761 1.00 78.38 92 LYS A N 1
ATOM 713 C CA . LYS A 1 92 ? 4.856 8.409 1.701 1.00 78.38 92 LYS A CA 1
ATOM 714 C C . LYS A 1 92 ? 4.360 9.646 0.966 1.00 78.38 92 LYS A C 1
ATOM 716 O O . LYS A 1 92 ? 4.853 9.975 -0.111 1.00 78.38 92 LYS A O 1
ATOM 721 N N . THR A 1 93 ? 3.404 10.346 1.560 1.00 67.94 93 THR A N 1
ATOM 722 C CA . THR A 1 93 ? 2.970 11.667 1.102 1.00 67.94 93 THR A CA 1
ATOM 723 C C . THR A 1 93 ? 3.827 12.724 1.787 1.00 67.94 93 THR A C 1
ATOM 725 O O . THR A 1 93 ? 3.705 12.927 2.993 1.00 67.94 93 THR A O 1
ATOM 728 N N . SER A 1 94 ? 4.710 13.386 1.036 1.00 57.03 94 SER A N 1
ATOM 729 C CA . SER A 1 94 ? 5.460 14.536 1.552 1.00 57.03 94 SER A CA 1
ATOM 730 C C . SER A 1 94 ? 4.471 15.683 1.777 1.00 57.03 94 SER A C 1
ATOM 732 O O . SER A 1 94 ? 3.933 16.214 0.807 1.00 57.03 94 SER A O 1
ATOM 734 N N . THR A 1 95 ? 4.179 15.996 3.040 1.00 47.69 95 THR A N 1
ATOM 735 C CA . THR A 1 95 ? 3.458 17.222 3.427 1.00 47.69 95 THR A CA 1
ATOM 736 C C . THR A 1 95 ? 4.471 18.318 3.710 1.00 47.69 95 THR A C 1
ATOM 738 O O . THR A 1 95 ? 5.552 17.970 4.237 1.00 47.69 95 THR A O 1
#

InterPro domains:
  IPR002130 Cyclophilin-type peptidyl-prolyl cis-trans isomerase domain [PF00160] (37-93)
  IPR002130 Cyclophilin-type peptidyl-prolyl cis-trans isomerase domain [PS50072] (17-95)
  IPR029000 Cyclophilin-like domain superfamily [G3DSA:2.40.100.10] (17-95)
  IPR029000 Cyclophilin-like domain superfamily [SSF50891] (21-93)